Protein AF-A0A7T2PJ55-F1 (afdb_monomer_lite)

Secondary structure (DSSP, 8-state):
-HHHHHHHH-HHHHHHHTTGGGG--GGG---SSHHHHHHHHHHHHHH-SSHHHHHHHHHHHHTT-HHHHHHHHHHHHHHHTGGG--

Foldseek 3Di:
DVVVVVCCVDPLVVCLVVPVLVPDDPVPQDDPDPSSLLSQLVNLVNPQPDPVSSVVSVVVCVVP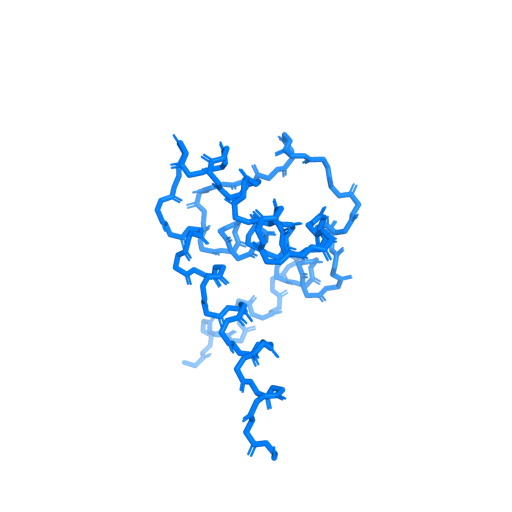DPSSVVNNCVVCCVVVVVVVPD

pLDDT: mean 77.4, std 11.77, range [45.56, 90.81]

Structure (mmCIF, N/CA/C/O backbone):
data_AF-A0A7T2PJ55-F1
#
_entry.id   AF-A0A7T2PJ55-F1
#
loop_
_atom_site.group_PDB
_atom_site.id
_atom_site.type_symbol
_atom_site.label_atom_id
_atom_site.label_alt_id
_atom_site.label_comp_id
_atom_site.label_asym_id
_atom_site.label_entity_id
_atom_site.label_seq_id
_atom_site.pdbx_PDB_ins_code
_atom_site.Cartn_x
_atom_site.Cartn_y
_atom_site.Cartn_z
_atom_site.occupancy
_atom_site.B_iso_or_equiv
_atom_site.auth_seq_id
_atom_site.auth_comp_id
_atom_site.auth_asym_id
_atom_site.auth_atom_id
_atom_site.pdbx_PDB_model_num
ATOM 1 N N . MET A 1 1 ? 2.228 -21.620 13.363 1.00 60.06 1 MET A N 1
ATOM 2 C CA . MET A 1 1 ? 1.406 -21.843 12.148 1.00 60.06 1 MET A CA 1
ATOM 3 C C . MET A 1 1 ? 0.024 -21.200 12.274 1.00 60.06 1 MET A C 1
ATOM 5 O O . MET A 1 1 ? -0.374 -20.498 11.354 1.00 60.06 1 MET A O 1
ATOM 9 N N . GLU A 1 2 ? -0.668 -21.329 13.411 1.00 63.31 2 GLU A N 1
ATOM 10 C CA . GLU A 1 2 ? -2.031 -20.789 13.601 1.00 63.31 2 GLU A CA 1
ATOM 11 C C . GLU A 1 2 ? -2.157 -19.265 13.452 1.00 63.31 2 GLU A C 1
ATOM 13 O O . GLU A 1 2 ? -3.071 -18.793 12.785 1.00 63.31 2 GLU A O 1
ATOM 18 N N . GLN A 1 3 ? -1.204 -18.481 13.968 1.00 62.28 3 GLN A N 1
ATOM 19 C CA . GLN A 1 3 ? -1.243 -17.015 13.834 1.00 62.28 3 GLN A CA 1
ATOM 20 C C . GLN A 1 3 ? -1.178 -16.536 12.371 1.00 62.28 3 GLN A C 1
ATOM 22 O O . GLN A 1 3 ? -1.817 -15.549 12.015 1.00 62.28 3 GLN A O 1
ATOM 27 N N . ARG A 1 4 ? -0.466 -17.263 11.495 1.00 60.50 4 ARG A N 1
ATOM 28 C CA . ARG A 1 4 ? -0.415 -16.966 10.050 1.00 60.50 4 ARG A CA 1
ATOM 29 C C . ARG A 1 4 ? -1.756 -17.245 9.373 1.00 60.50 4 ARG A C 1
ATOM 31 O O . ARG A 1 4 ? -2.216 -16.440 8.568 1.00 60.50 4 ARG A O 1
ATOM 38 N N . ALA A 1 5 ? -2.398 -18.356 9.730 1.00 64.00 5 ALA A N 1
ATOM 39 C CA . ALA A 1 5 ? -3.718 -18.708 9.215 1.00 64.00 5 ALA A CA 1
ATOM 40 C C . ALA A 1 5 ? -4.796 -17.713 9.683 1.00 64.00 5 ALA A C 1
ATOM 42 O O . ALA A 1 5 ? -5.663 -17.328 8.903 1.00 64.00 5 ALA A O 1
ATOM 43 N N . LEU A 1 6 ? -4.712 -17.242 10.930 1.00 61.69 6 LEU A N 1
ATOM 44 C CA . LEU A 1 6 ? -5.609 -16.218 11.474 1.00 61.69 6 LEU A CA 1
ATOM 45 C C . LEU A 1 6 ? -5.407 -14.858 10.796 1.00 61.69 6 LEU A C 1
ATOM 47 O O . LEU A 1 6 ? -6.386 -14.216 10.419 1.00 61.69 6 LEU A O 1
ATOM 51 N N . ALA A 1 7 ? -4.157 -14.447 10.563 1.00 62.69 7 ALA A N 1
ATOM 52 C CA . ALA A 1 7 ? -3.854 -13.210 9.847 1.00 62.69 7 ALA A CA 1
ATOM 53 C C . ALA A 1 7 ? -4.402 -13.221 8.409 1.00 62.69 7 ALA A C 1
ATOM 55 O O . ALA A 1 7 ? -4.949 -12.216 7.962 1.00 62.69 7 ALA A O 1
ATOM 56 N N . ALA A 1 8 ? -4.338 -14.359 7.708 1.00 64.75 8 ALA A N 1
ATOM 57 C CA . ALA A 1 8 ? -4.914 -14.510 6.369 1.00 64.75 8 ALA A CA 1
ATOM 58 C C . ALA A 1 8 ? -6.456 -14.443 6.359 1.00 64.75 8 ALA A C 1
ATOM 60 O O . ALA A 1 8 ? -7.051 -13.964 5.395 1.00 64.75 8 ALA A O 1
ATOM 61 N N . ARG A 1 9 ? -7.107 -14.893 7.440 1.00 73.50 9 ARG A N 1
ATOM 62 C CA . ARG A 1 9 ? -8.574 -14.875 7.598 1.00 73.50 9 ARG A CA 1
ATOM 63 C C . ARG A 1 9 ? -9.110 -13.573 8.195 1.00 73.50 9 ARG A C 1
ATOM 65 O O . ARG A 1 9 ? -10.324 -13.412 8.292 1.00 73.50 9 ARG A O 1
ATOM 72 N N . SER A 1 10 ? -8.231 -12.649 8.582 1.00 80.62 10 SER A N 1
ATOM 73 C CA . SER A 1 10 ? -8.633 -11.334 9.073 1.00 80.62 10 SER A CA 1
ATOM 74 C C . SER A 1 10 ? -9.401 -10.566 7.986 1.00 80.62 10 SER A C 1
ATOM 76 O O . SER A 1 10 ? -8.934 -10.503 6.840 1.00 80.62 10 SER A O 1
ATOM 78 N N . PRO A 1 11 ? -10.539 -9.933 8.324 1.00 81.50 11 PRO A N 1
ATOM 79 C CA . PRO A 1 11 ? -11.297 -9.099 7.394 1.00 81.50 11 PRO A CA 1
ATOM 80 C C . PRO A 1 11 ? -10.446 -7.998 6.752 1.00 81.50 11 PRO A C 1
ATOM 82 O O . PRO A 1 11 ? -10.589 -7.731 5.560 1.00 81.50 11 PRO A O 1
ATOM 85 N N . ASN A 1 12 ? -9.513 -7.415 7.512 1.00 84.38 12 ASN A N 1
ATOM 86 C CA . ASN A 1 12 ? -8.642 -6.343 7.029 1.00 84.38 12 ASN A CA 1
ATOM 87 C C . ASN A 1 12 ? -7.673 -6.861 5.960 1.00 84.38 12 ASN A C 1
ATOM 89 O O . ASN A 1 12 ? -7.548 -6.263 4.895 1.00 84.38 12 ASN A O 1
ATOM 93 N N . THR A 1 13 ? -7.044 -8.015 6.201 1.00 84.56 13 THR A N 1
ATOM 94 C CA . THR A 1 13 ? -6.161 -8.662 5.220 1.00 84.56 13 THR A CA 1
ATOM 95 C C . THR A 1 13 ? -6.928 -9.014 3.952 1.00 84.56 13 THR A C 1
ATOM 97 O O . THR A 1 13 ? -6.488 -8.704 2.847 1.00 84.56 13 THR A O 1
ATOM 100 N N . CYS A 1 14 ? -8.120 -9.599 4.103 1.00 86.62 14 CYS A N 1
ATOM 101 C CA . CYS A 1 14 ? -9.006 -9.899 2.984 1.00 86.62 14 CYS A CA 1
ATOM 102 C C . CYS A 1 14 ? -9.381 -8.647 2.177 1.00 86.62 14 CYS A C 1
ATOM 104 O O . CYS A 1 14 ? -9.473 -8.728 0.954 1.00 86.62 14 CYS A O 1
ATOM 106 N N . ALA A 1 15 ? -9.601 -7.503 2.827 1.00 87.31 15 ALA A N 1
ATOM 107 C CA . ALA A 1 15 ? -9.921 -6.251 2.146 1.00 87.31 15 ALA A CA 1
ATOM 108 C C . ALA A 1 15 ? -8.740 -5.739 1.306 1.00 87.31 15 ALA A C 1
ATOM 110 O O . ALA A 1 15 ? -8.925 -5.431 0.126 1.00 87.31 15 ALA A O 1
ATOM 111 N N . VAL A 1 16 ? -7.530 -5.734 1.878 1.00 87.50 16 VAL A N 1
ATOM 112 C CA . VAL A 1 16 ? -6.303 -5.306 1.184 1.00 87.50 16 VAL A CA 1
ATOM 113 C C . VAL A 1 16 ? -5.998 -6.215 -0.008 1.00 87.50 16 VAL A C 1
ATOM 115 O O . VAL A 1 16 ? -5.731 -5.718 -1.101 1.00 87.50 16 VAL A O 1
ATOM 118 N N . VAL A 1 17 ? -6.125 -7.537 0.157 1.00 87.44 17 VAL A N 1
ATOM 119 C CA . VAL A 1 17 ? -5.934 -8.518 -0.930 1.00 87.44 17 VAL A CA 1
ATOM 120 C C . VAL A 1 17 ? -6.959 -8.330 -2.053 1.00 87.44 17 VAL A C 1
ATOM 122 O O . VAL A 1 17 ? -6.617 -8.448 -3.225 1.00 87.44 17 VAL A O 1
ATOM 125 N N . ARG A 1 18 ? -8.209 -7.975 -1.727 1.00 88.25 18 ARG A N 1
ATOM 126 C CA . ARG A 1 18 ? -9.251 -7.666 -2.726 1.00 88.25 18 ARG A CA 1
ATOM 127 C C . ARG A 1 18 ? -9.103 -6.284 -3.370 1.00 88.25 18 ARG A C 1
ATOM 129 O O . ARG A 1 18 ? -9.933 -5.915 -4.199 1.00 88.25 18 ARG A O 1
ATOM 136 N N . GLY A 1 19 ? -8.081 -5.513 -3.004 1.00 90.50 19 GLY A N 1
ATOM 137 C CA . GLY A 1 19 ? -7.803 -4.221 -3.623 1.00 90.50 19 GLY A CA 1
ATOM 138 C C . GLY A 1 19 ? -8.594 -3.054 -3.036 1.00 90.50 19 GLY A C 1
ATOM 139 O O . GLY A 1 19 ? -8.905 -2.118 -3.773 1.00 90.50 19 GLY A O 1
ATOM 140 N N . SER A 1 20 ? -8.930 -3.073 -1.738 1.00 88.25 20 SER A N 1
ATOM 141 C CA . SER A 1 20 ? -9.589 -1.941 -1.054 1.00 88.25 20 SER A CA 1
ATOM 142 C C . SER A 1 20 ? -8.899 -0.602 -1.313 1.00 88.25 20 SER A C 1
ATOM 144 O O . SER A 1 20 ? -9.572 0.409 -1.516 1.00 88.25 20 SER A O 1
ATOM 146 N N . TRP A 1 21 ? -7.568 -0.609 -1.368 1.00 87.56 21 TRP A N 1
ATOM 147 C CA . TRP A 1 21 ? -6.721 0.550 -1.632 1.00 87.56 21 TRP A CA 1
ATOM 148 C C . TRP A 1 21 ? -7.011 1.240 -2.967 1.00 87.56 21 TRP A C 1
ATOM 150 O O . TRP A 1 21 ? -6.891 2.455 -3.040 1.00 87.56 21 TRP A O 1
ATOM 160 N N . ARG A 1 22 ? -7.493 0.543 -4.001 1.00 89.12 22 ARG A N 1
ATOM 161 C CA . ARG A 1 22 ? -7.757 1.160 -5.318 1.00 89.12 22 ARG A CA 1
ATOM 162 C C . ARG A 1 22 ? -8.802 2.273 -5.284 1.00 89.12 22 ARG A C 1
ATOM 164 O O . ARG A 1 22 ? -8.811 3.124 -6.160 1.00 89.12 22 ARG A O 1
ATOM 171 N N . ARG A 1 23 ? -9.711 2.241 -4.305 1.00 88.56 23 ARG A N 1
ATOM 172 C CA . ARG A 1 23 ? -10.794 3.230 -4.149 1.00 88.56 23 ARG A CA 1
ATOM 173 C C . ARG A 1 23 ? -10.583 4.177 -2.967 1.00 88.56 23 ARG A C 1
ATOM 175 O O . ARG A 1 23 ? -11.447 5.009 -2.705 1.00 88.56 23 ARG A O 1
ATOM 182 N N . LYS A 1 24 ? -9.492 4.020 -2.213 1.00 87.69 24 LYS A N 1
ATOM 183 C CA . LYS A 1 24 ? -9.206 4.857 -1.043 1.00 87.69 24 LYS A CA 1
ATOM 184 C C . LYS A 1 24 ? -8.575 6.175 -1.473 1.00 87.69 24 LYS A C 1
ATOM 186 O O . LYS A 1 24 ? -7.767 6.216 -2.393 1.00 87.69 24 LYS A O 1
ATOM 191 N N . SER A 1 25 ? -8.897 7.242 -0.752 1.00 84.44 25 SER A N 1
ATOM 192 C CA . SER A 1 25 ? -8.136 8.492 -0.804 1.00 84.44 25 SER A CA 1
ATOM 193 C C . SER A 1 25 ? -6.940 8.431 0.150 1.00 84.44 25 SER A C 1
ATOM 195 O O . SER A 1 25 ? -6.959 7.693 1.137 1.00 84.44 25 SER A O 1
ATOM 197 N N . ARG A 1 26 ? -5.913 9.254 -0.095 1.00 80.62 26 ARG A N 1
ATOM 198 C CA . ARG A 1 26 ? -4.687 9.318 0.725 1.00 80.62 26 ARG A CA 1
ATOM 199 C C . ARG A 1 26 ? -4.959 9.436 2.233 1.00 80.62 26 ARG A C 1
ATOM 201 O O . ARG A 1 26 ? -4.251 8.843 3.036 1.00 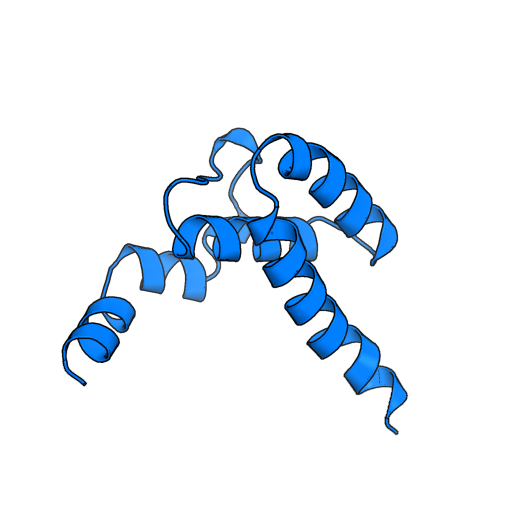80.62 26 ARG A O 1
ATOM 208 N N . ASN A 1 27 ? -5.991 10.181 2.631 1.00 84.12 27 ASN A N 1
ATOM 209 C CA . ASN A 1 27 ? -6.317 10.416 4.044 1.00 84.12 27 ASN A CA 1
ATOM 210 C C . ASN A 1 27 ? -6.946 9.192 4.738 1.00 84.12 27 ASN A C 1
ATOM 212 O O . ASN A 1 27 ? -7.085 9.192 5.956 1.00 84.12 27 ASN A O 1
ATOM 216 N N . GLN A 1 28 ? -7.331 8.165 3.975 1.00 85.25 28 GLN A N 1
ATOM 217 C CA . GLN A 1 28 ? -7.887 6.905 4.478 1.00 85.25 28 GLN A CA 1
ATOM 218 C C . GLN A 1 28 ? -6.819 5.814 4.647 1.00 85.25 28 GLN A C 1
ATOM 220 O O . GLN A 1 28 ? -7.155 4.684 5.007 1.00 85.25 28 GLN A O 1
ATOM 225 N N . LEU A 1 29 ? -5.551 6.129 4.359 1.00 85.69 29 LEU A N 1
ATOM 226 C CA . LEU A 1 29 ? -4.428 5.223 4.562 1.00 85.69 29 LEU A CA 1
ATOM 227 C C . LEU A 1 29 ? -3.961 5.274 6.021 1.00 85.69 29 LEU A C 1
ATOM 229 O O . LEU A 1 29 ? -3.736 6.348 6.586 1.00 85.69 29 LEU A O 1
ATOM 233 N N . GLY A 1 30 ? -3.832 4.094 6.624 1.00 83.69 30 GLY A N 1
ATOM 234 C CA . GLY A 1 30 ? -3.278 3.922 7.962 1.00 83.69 30 GLY A CA 1
ATOM 235 C C . GLY A 1 30 ? -1.746 3.890 7.964 1.00 83.69 30 GLY A C 1
ATOM 236 O O . GLY A 1 30 ? -1.097 3.973 6.927 1.00 83.69 30 GLY A O 1
ATOM 237 N N . HIS A 1 31 ? -1.175 3.744 9.158 1.00 82.12 31 HIS A N 1
ATOM 238 C CA . HIS A 1 31 ? 0.275 3.624 9.398 1.00 82.12 31 HIS A CA 1
ATOM 239 C C . HIS A 1 31 ? 0.590 2.886 10.717 1.00 82.12 31 HIS A C 1
ATOM 241 O O . HIS A 1 31 ? 1.740 2.799 11.145 1.00 82.12 31 HIS A O 1
ATOM 247 N N . ALA A 1 32 ? -0.432 2.349 11.395 1.00 83.25 32 ALA A N 1
ATOM 248 C CA . ALA A 1 32 ? -0.278 1.752 12.719 1.00 83.25 32 ALA A CA 1
ATOM 249 C C . ALA A 1 32 ? 0.260 0.316 12.639 1.00 83.25 32 ALA A C 1
ATOM 251 O O . ALA A 1 32 ? 1.016 -0.124 13.504 1.00 83.25 32 ALA A O 1
ATOM 252 N N . SER A 1 33 ? -0.117 -0.417 11.591 1.00 87.12 33 SER A N 1
ATOM 253 C CA . SER A 1 33 ? 0.225 -1.823 11.401 1.00 87.12 33 SER A CA 1
ATOM 254 C C . SER A 1 33 ? 1.018 -2.061 10.117 1.00 87.12 33 SER A C 1
ATOM 256 O O . SER A 1 33 ? 0.953 -1.283 9.166 1.00 87.12 33 SER A O 1
ATOM 258 N N . TRP A 1 34 ? 1.716 -3.200 10.045 1.00 86.69 34 TRP A N 1
ATOM 259 C CA . TRP A 1 34 ? 2.368 -3.633 8.803 1.00 86.69 34 TRP A CA 1
ATOM 260 C C . TRP A 1 34 ? 1.389 -3.801 7.637 1.00 86.69 34 TRP A C 1
ATOM 262 O O . TRP A 1 34 ? 1.769 -3.603 6.487 1.00 86.69 34 TRP A O 1
ATOM 272 N N . LEU A 1 35 ? 0.131 -4.141 7.926 1.00 89.25 35 LEU A N 1
ATOM 273 C CA . LEU A 1 35 ? -0.897 -4.244 6.900 1.00 89.25 35 LEU A CA 1
ATOM 274 C C . LEU A 1 35 ? -1.224 -2.870 6.303 1.00 89.25 35 LEU A C 1
ATOM 276 O O . LEU A 1 35 ? -1.353 -2.764 5.088 1.00 89.25 35 LEU A O 1
ATOM 280 N N . ASP A 1 36 ? -1.293 -1.828 7.135 1.00 87.69 36 ASP A N 1
ATOM 281 C CA . ASP A 1 36 ? -1.513 -0.459 6.661 1.00 87.69 36 ASP A CA 1
ATOM 282 C C . ASP A 1 36 ? -0.349 0.025 5.794 1.00 87.69 36 ASP A C 1
ATOM 284 O O . ASP A 1 36 ? -0.553 0.673 4.772 1.00 87.69 36 ASP A O 1
ATOM 288 N N . VAL A 1 37 ? 0.875 -0.336 6.181 1.00 89.25 37 VAL A N 1
ATOM 289 C CA . VAL A 1 37 ? 2.081 -0.004 5.421 1.00 89.25 37 VAL A CA 1
ATOM 290 C C . VAL A 1 37 ? 2.070 -0.660 4.038 1.00 89.25 37 VAL A C 1
ATOM 292 O O . VAL A 1 37 ? 2.356 0.001 3.039 1.00 89.25 37 VAL A O 1
ATOM 295 N N . VAL A 1 38 ? 1.711 -1.945 3.961 1.00 89.19 38 VAL A N 1
ATOM 296 C CA . VAL A 1 38 ? 1.567 -2.656 2.681 1.00 89.19 38 VAL A CA 1
ATOM 297 C C . VAL A 1 38 ? 0.431 -2.056 1.853 1.00 89.19 38 VAL A C 1
ATOM 299 O O . VAL A 1 38 ? 0.589 -1.862 0.650 1.00 89.19 38 VAL A O 1
ATOM 302 N N . GLU A 1 39 ? -0.697 -1.715 2.481 1.00 90.81 39 GLU A N 1
ATOM 303 C CA . GLU A 1 39 ? -1.817 -1.062 1.800 1.00 90.81 39 GLU A CA 1
ATOM 304 C C . GLU A 1 39 ? -1.411 0.302 1.217 1.00 90.81 39 GLU A C 1
ATOM 306 O O . GLU A 1 39 ? -1.745 0.597 0.070 1.00 90.81 39 GLU A O 1
ATOM 311 N N . ALA A 1 40 ? -0.650 1.107 1.962 1.00 88.12 40 ALA A N 1
ATOM 312 C CA . ALA A 1 40 ? -0.135 2.391 1.498 1.00 88.12 40 ALA A CA 1
ATOM 313 C C . ALA A 1 40 ? 0.863 2.233 0.339 1.00 88.12 40 ALA A C 1
ATOM 315 O O . ALA A 1 40 ? 0.777 2.969 -0.642 1.00 88.12 40 ALA A O 1
ATOM 316 N N . ALA A 1 41 ? 1.763 1.248 0.404 1.00 89.06 41 ALA A N 1
ATOM 317 C CA . ALA A 1 41 ? 2.703 0.969 -0.681 1.00 89.06 41 ALA A CA 1
ATOM 318 C C . ALA A 1 41 ? 1.982 0.549 -1.976 1.00 89.06 41 ALA A C 1
ATOM 320 O O . ALA A 1 41 ? 2.294 1.059 -3.051 1.00 89.06 41 ALA A O 1
ATOM 321 N N . LEU A 1 42 ? 0.972 -0.323 -1.871 1.00 89.25 42 LEU A N 1
ATOM 322 C CA . LEU A 1 42 ? 0.125 -0.719 -3.003 1.00 89.25 42 LEU A CA 1
ATOM 323 C C . LEU A 1 42 ? -0.674 0.462 -3.564 1.00 89.25 42 LEU A C 1
ATOM 325 O O . LEU A 1 42 ? -0.828 0.586 -4.777 1.00 89.25 42 LEU A O 1
ATOM 329 N N . TRP A 1 43 ? -1.158 1.347 -2.691 1.00 90.25 43 TRP A N 1
ATOM 330 C CA . TRP A 1 43 ? -1.857 2.560 -3.098 1.00 90.25 43 TRP A CA 1
ATOM 331 C C . TRP A 1 43 ? -0.961 3.490 -3.925 1.00 90.25 43 TRP A C 1
ATOM 333 O O . TRP A 1 43 ? -1.403 3.939 -4.984 1.00 90.25 43 TRP A O 1
ATOM 343 N N . CYS A 1 44 ? 0.282 3.734 -3.483 1.00 86.69 44 CYS A N 1
ATOM 344 C CA . CYS A 1 44 ? 1.267 4.530 -4.229 1.00 86.69 44 CYS A CA 1
ATOM 345 C C . CYS A 1 44 ? 1.568 3.917 -5.593 1.00 86.69 44 CYS A C 1
ATOM 347 O O . CYS A 1 44 ? 1.598 4.629 -6.588 1.00 86.69 44 CYS A O 1
ATOM 349 N N . PHE A 1 45 ? 1.769 2.599 -5.629 1.00 85.69 45 PHE A N 1
ATOM 350 C CA . PHE A 1 45 ? 2.083 1.877 -6.858 1.00 85.69 45 PHE A CA 1
ATOM 351 C C . PHE A 1 45 ? 0.945 1.932 -7.882 1.00 85.69 45 PHE A C 1
ATOM 353 O O . PHE A 1 45 ? 1.194 1.992 -9.075 1.00 85.69 45 PHE A O 1
ATOM 360 N N . TRP A 1 46 ? -0.308 1.924 -7.427 1.00 87.00 46 TRP A N 1
ATOM 361 C CA . TRP A 1 46 ? -1.475 1.960 -8.311 1.00 87.00 46 TRP A CA 1
ATOM 362 C C . TRP A 1 46 ? -1.849 3.349 -8.815 1.00 87.00 46 TRP A C 1
ATOM 364 O O . TRP A 1 46 ? -2.402 3.466 -9.902 1.00 87.00 46 TRP A O 1
ATOM 374 N N . HIS A 1 47 ? -1.625 4.384 -8.003 1.00 83.06 47 HIS A N 1
ATOM 375 C CA . HIS A 1 47 ? -1.961 5.764 -8.366 1.00 83.06 47 HIS A CA 1
ATOM 376 C C . HIS A 1 47 ? -0.793 6.522 -9.010 1.00 83.06 47 HIS A C 1
ATOM 378 O O . HIS A 1 47 ? -0.998 7.643 -9.466 1.00 83.06 47 HIS A O 1
ATOM 384 N N . GLY A 1 48 ? 0.416 5.956 -9.018 1.00 75.75 48 GLY A N 1
ATOM 385 C CA . GLY A 1 48 ? 1.525 6.444 -9.833 1.00 75.75 48 GLY A CA 1
ATOM 386 C C . GLY A 1 48 ? 1.460 5.825 -11.226 1.00 75.75 48 GLY A C 1
ATOM 387 O O . GLY A 1 48 ? 1.389 4.605 -11.346 1.00 75.75 48 GLY A O 1
ATOM 388 N N . ASP A 1 49 ? 1.494 6.654 -12.267 1.00 67.94 49 ASP A N 1
ATOM 389 C CA . ASP A 1 49 ? 1.507 6.199 -13.665 1.00 67.94 49 ASP A CA 1
ATOM 390 C C . ASP A 1 49 ? 2.877 5.624 -14.083 1.00 67.94 49 ASP A C 1
ATOM 392 O O . ASP A 1 49 ? 2.986 4.884 -15.058 1.00 67.94 49 ASP A O 1
ATOM 396 N N . ASP A 1 50 ? 3.933 5.945 -13.333 1.00 66.19 50 ASP A N 1
ATOM 397 C CA . ASP A 1 50 ? 5.301 5.473 -13.531 1.00 66.19 50 ASP A CA 1
ATOM 398 C C . ASP A 1 50 ? 6.060 5.371 -12.189 1.00 66.19 50 ASP A C 1
ATOM 400 O O . ASP A 1 50 ? 5.592 5.808 -11.132 1.00 66.19 50 ASP A O 1
ATOM 404 N N . LEU A 1 51 ? 7.259 4.775 -12.211 1.00 62.03 51 LEU A N 1
ATOM 405 C CA . LEU A 1 51 ? 8.082 4.610 -11.007 1.00 62.03 51 LEU A CA 1
ATOM 406 C C . LEU A 1 51 ? 8.349 5.951 -10.297 1.00 62.03 51 LEU A C 1
ATOM 408 O O . LEU A 1 51 ? 8.308 6.005 -9.067 1.00 62.03 51 LEU A O 1
ATOM 412 N N . ALA A 1 52 ? 8.583 7.021 -11.062 1.00 68.62 52 ALA A N 1
ATOM 413 C CA . ALA A 1 52 ? 8.950 8.336 -10.544 1.00 68.62 52 ALA A CA 1
ATOM 414 C C . ALA A 1 52 ? 7.769 9.039 -9.853 1.00 68.62 52 ALA A C 1
ATOM 416 O O . ALA A 1 52 ? 7.909 9.567 -8.753 1.00 68.62 52 ALA A O 1
ATOM 417 N N . SER A 1 53 ? 6.584 9.004 -10.453 1.00 69.44 53 SER A N 1
ATOM 418 C CA . SER A 1 53 ? 5.339 9.544 -9.900 1.00 69.44 53 SER A CA 1
ATOM 419 C C . SER A 1 53 ? 4.903 8.787 -8.646 1.00 69.44 53 SER A C 1
ATOM 421 O O . SER A 1 53 ? 4.498 9.410 -7.659 1.00 69.44 53 SER A O 1
ATOM 423 N N . GLY A 1 54 ? 5.077 7.463 -8.623 1.00 68.94 54 GLY A N 1
ATOM 424 C CA . GLY A 1 54 ? 4.871 6.663 -7.420 1.00 68.94 54 GLY A CA 1
ATOM 425 C C . GLY A 1 54 ? 5.890 6.974 -6.312 1.00 68.94 54 GLY A C 1
ATOM 426 O O . GLY A 1 54 ? 5.501 7.058 -5.147 1.00 68.94 54 GLY A O 1
ATOM 427 N N . GLU A 1 55 ? 7.160 7.247 -6.640 1.00 68.62 55 GLU A N 1
ATOM 428 C CA . GLU A 1 55 ? 8.170 7.725 -5.676 1.00 68.62 55 GLU A CA 1
ATOM 429 C C . GLU A 1 55 ? 7.879 9.136 -5.140 1.00 68.62 55 GLU A C 1
ATOM 431 O O . GLU A 1 55 ? 8.133 9.415 -3.967 1.00 68.62 55 GLU A O 1
ATOM 436 N N . VAL A 1 56 ? 7.290 10.022 -5.946 1.00 68.94 56 VAL A N 1
ATOM 437 C CA . VAL A 1 56 ? 6.837 11.347 -5.488 1.00 68.94 56 VAL A CA 1
ATOM 438 C C . VAL A 1 56 ? 5.684 11.208 -4.485 1.00 68.94 56 VAL A C 1
ATOM 440 O O . VAL A 1 56 ? 5.713 11.829 -3.419 1.00 68.94 56 VAL A O 1
ATOM 443 N N . LEU A 1 57 ? 4.698 10.347 -4.768 1.00 64.31 57 LEU A N 1
ATOM 444 C CA . LEU A 1 57 ? 3.610 10.016 -3.833 1.00 64.31 57 LEU A CA 1
ATOM 445 C C . LEU A 1 57 ? 4.142 9.353 -2.556 1.00 64.31 57 LEU A C 1
ATOM 447 O O . LEU A 1 57 ? 3.688 9.666 -1.450 1.00 64.31 57 LEU A O 1
ATOM 451 N N . LEU A 1 58 ? 5.152 8.493 -2.702 1.00 69.44 58 LEU A N 1
ATOM 452 C CA . LEU A 1 58 ? 5.882 7.890 -1.598 1.00 69.44 58 LEU A CA 1
ATOM 453 C C . LEU A 1 58 ? 6.579 8.953 -0.751 1.00 69.44 58 LEU A C 1
ATOM 455 O O . LEU A 1 58 ? 6.490 8.872 0.462 1.00 69.44 58 LEU A O 1
ATOM 459 N N . GLY A 1 59 ? 7.211 9.966 -1.352 1.00 66.81 59 GLY A N 1
ATOM 460 C CA . GLY A 1 59 ? 7.842 11.098 -0.662 1.00 66.81 59 GLY A CA 1
ATOM 461 C C . GLY A 1 59 ? 6.878 11.864 0.248 1.00 66.81 59 G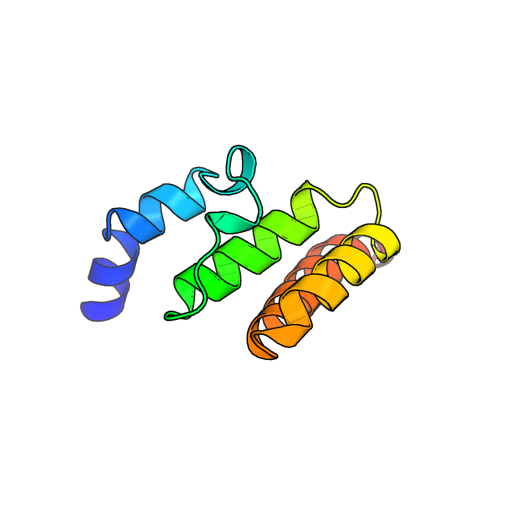LY A C 1
ATOM 462 O O . GLY A 1 59 ? 7.224 12.231 1.370 1.00 66.81 59 GLY A O 1
ATOM 463 N N . VAL A 1 60 ? 5.631 12.033 -0.196 1.00 64.12 60 VAL A N 1
ATOM 464 C CA . VAL A 1 60 ? 4.566 12.679 0.589 1.00 64.12 60 VAL A CA 1
ATOM 465 C C . VAL A 1 60 ? 4.100 11.799 1.757 1.00 64.12 60 VAL A C 1
ATOM 467 O O . VAL A 1 60 ? 3.785 12.313 2.830 1.00 64.12 60 VAL A O 1
ATOM 470 N N . LEU A 1 61 ? 4.066 10.476 1.576 1.00 63.59 61 LEU A N 1
ATOM 471 C CA . LEU A 1 61 ? 3.728 9.511 2.633 1.00 63.59 61 LEU A CA 1
ATOM 472 C C . LEU A 1 61 ? 4.920 9.184 3.553 1.00 63.59 61 LEU A C 1
ATOM 474 O O . LEU A 1 61 ? 4.723 8.838 4.716 1.00 63.59 61 LEU A O 1
ATOM 478 N N . LEU A 1 62 ? 6.150 9.369 3.074 1.00 57.47 62 LEU A N 1
ATOM 479 C CA . LEU A 1 62 ? 7.422 9.149 3.770 1.00 57.47 62 LEU A CA 1
ATOM 480 C C . LEU A 1 62 ? 7.629 10.096 4.947 1.00 57.47 62 LEU A C 1
ATOM 482 O O . LEU A 1 62 ? 8.308 9.731 5.900 1.00 57.47 62 LEU A O 1
ATOM 486 N N . GLY A 1 63 ? 6.976 11.261 4.940 1.00 59.34 63 GLY A N 1
ATOM 487 C CA . GLY A 1 63 ? 6.877 12.111 6.128 1.00 59.34 63 GLY A CA 1
ATOM 488 C C . GLY A 1 63 ? 6.185 11.429 7.321 1.00 59.34 63 GLY A C 1
ATOM 489 O O . GLY A 1 63 ? 6.147 12.015 8.400 1.00 59.34 63 GLY A O 1
ATOM 490 N N . ARG A 1 64 ? 5.621 10.219 7.145 1.00 60.38 64 ARG A N 1
ATOM 491 C CA . ARG A 1 64 ? 4.923 9.452 8.186 1.00 60.38 64 ARG A CA 1
ATOM 492 C C . ARG A 1 64 ? 5.534 8.092 8.533 1.00 60.38 64 ARG A C 1
ATOM 494 O O . ARG A 1 64 ? 5.372 7.694 9.682 1.00 60.38 64 ARG A O 1
ATOM 501 N N . ASP A 1 65 ? 6.182 7.371 7.607 1.00 76.56 65 ASP A N 1
ATOM 502 C CA . ASP A 1 65 ? 6.692 6.014 7.890 1.00 76.56 65 ASP A CA 1
ATOM 503 C C . ASP A 1 65 ? 7.720 5.485 6.859 1.00 76.56 65 ASP A C 1
ATOM 505 O O . ASP A 1 65 ? 7.397 5.261 5.689 1.00 76.56 65 ASP A O 1
ATOM 509 N N . GLU A 1 66 ? 8.956 5.212 7.294 1.00 82.31 66 GLU A N 1
ATOM 510 C CA . GLU A 1 66 ? 10.041 4.655 6.459 1.00 82.31 66 GLU A CA 1
ATOM 511 C C . GLU A 1 66 ? 9.741 3.243 5.935 1.00 82.31 66 GLU A C 1
ATOM 513 O O . GLU A 1 66 ? 10.211 2.828 4.871 1.00 82.31 66 GLU A O 1
ATOM 518 N N . ARG A 1 67 ? 8.895 2.511 6.657 1.00 86.50 67 ARG A N 1
ATOM 519 C CA . ARG A 1 67 ? 8.495 1.143 6.340 1.00 86.50 67 ARG A CA 1
ATOM 520 C C . ARG A 1 67 ? 7.740 1.043 5.015 1.00 86.50 67 ARG A C 1
ATOM 522 O O . ARG A 1 67 ? 7.871 0.047 4.302 1.00 86.50 67 ARG A O 1
ATOM 529 N N . VAL A 1 68 ? 6.993 2.091 4.657 1.00 84.50 68 VAL A N 1
ATOM 530 C CA . VAL A 1 68 ? 6.264 2.187 3.381 1.00 84.50 68 VAL A CA 1
ATOM 531 C C . VAL A 1 68 ? 7.239 2.208 2.210 1.00 84.50 68 VAL A C 1
ATOM 533 O O . VAL A 1 68 ? 6.983 1.564 1.196 1.00 84.50 68 VAL A O 1
ATOM 536 N N . ARG A 1 69 ? 8.398 2.859 2.364 1.00 82.69 69 ARG A N 1
ATOM 537 C CA . ARG A 1 69 ? 9.429 2.892 1.320 1.00 82.69 69 ARG A CA 1
ATOM 538 C C . ARG A 1 69 ? 10.076 1.541 1.088 1.00 82.69 69 ARG A C 1
ATOM 540 O O . ARG A 1 69 ? 10.292 1.182 -0.065 1.00 82.69 69 ARG A O 1
ATOM 547 N N . LEU A 1 70 ? 10.340 0.783 2.150 1.00 85.50 70 LEU A N 1
ATOM 548 C CA . LEU A 1 70 ? 10.835 -0.588 2.017 1.00 85.50 70 LEU A CA 1
ATOM 549 C C . LEU A 1 70 ? 9.830 -1.471 1.268 1.00 85.50 70 LEU A C 1
ATOM 551 O O . LEU A 1 70 ? 10.199 -2.130 0.299 1.00 85.50 70 LEU A O 1
ATOM 555 N N . ALA A 1 71 ? 8.558 -1.449 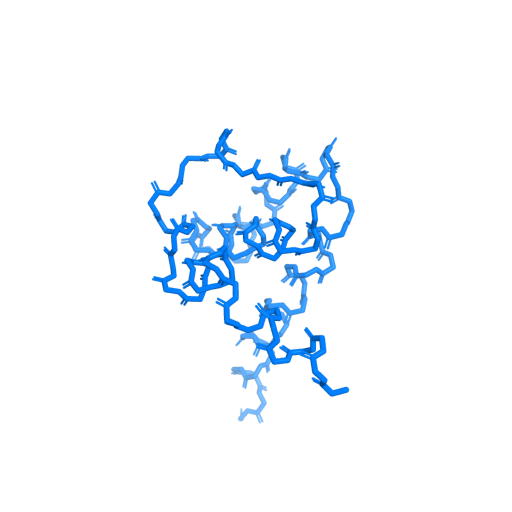1.676 1.00 87.88 71 ALA A N 1
ATOM 556 C CA . ALA A 1 71 ? 7.513 -2.234 1.019 1.00 87.88 71 ALA A CA 1
ATOM 557 C C . ALA A 1 71 ? 7.321 -1.828 -0.454 1.00 87.88 71 ALA A C 1
ATOM 559 O O . ALA A 1 71 ? 7.211 -2.693 -1.322 1.00 87.88 71 ALA A O 1
ATOM 560 N N . TYR A 1 72 ? 7.336 -0.525 -0.743 1.00 86.75 72 TYR A N 1
ATOM 561 C CA . TYR A 1 72 ? 7.227 0.002 -2.101 1.00 86.75 72 TYR A CA 1
ATOM 562 C C . TYR A 1 72 ? 8.418 -0.400 -2.978 1.00 86.75 72 TYR A C 1
ATOM 564 O O . TYR A 1 72 ? 8.207 -0.879 -4.085 1.00 86.75 72 TYR A O 1
ATOM 572 N N . GLY A 1 73 ? 9.652 -0.289 -2.475 1.00 84.25 73 GLY A N 1
ATOM 573 C CA . GLY A 1 73 ? 10.856 -0.691 -3.209 1.00 84.25 73 GLY A CA 1
ATOM 574 C C . GLY A 1 73 ? 10.893 -2.185 -3.550 1.00 84.25 73 GLY A C 1
ATOM 575 O O . GLY A 1 73 ? 11.337 -2.563 -4.630 1.00 84.25 73 GLY A O 1
ATOM 576 N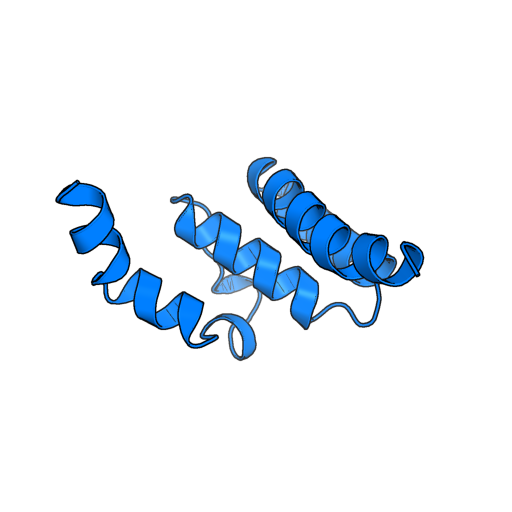 N . LEU A 1 74 ? 10.381 -3.045 -2.662 1.00 88.12 74 LEU A N 1
ATOM 577 C CA . LEU A 1 74 ? 10.235 -4.476 -2.951 1.00 88.12 74 LEU A CA 1
ATOM 578 C C . LEU A 1 74 ? 9.185 -4.738 -4.040 1.00 88.12 74 LEU A C 1
ATOM 580 O O . LEU A 1 74 ? 9.416 -5.565 -4.919 1.00 88.12 74 LEU A O 1
ATOM 584 N N . LEU A 1 75 ? 8.052 -4.028 -3.999 1.00 86.69 75 LEU A N 1
ATOM 585 C CA . LEU A 1 75 ? 6.992 -4.117 -5.010 1.00 86.69 75 LEU A CA 1
ATOM 586 C C . LEU A 1 75 ? 7.487 -3.678 -6.391 1.00 86.69 75 LEU A C 1
ATOM 588 O O . LEU A 1 75 ? 7.333 -4.412 -7.365 1.00 86.69 75 LEU A O 1
ATOM 592 N N . THR A 1 76 ? 8.105 -2.501 -6.474 1.00 83.81 76 THR A N 1
ATOM 593 C CA . THR A 1 76 ? 8.614 -1.958 -7.737 1.00 83.81 76 THR A CA 1
ATOM 594 C C . THR A 1 76 ? 9.792 -2.761 -8.262 1.00 83.81 76 THR A C 1
ATOM 596 O O . THR A 1 76 ? 9.848 -3.019 -9.459 1.00 83.81 76 THR A O 1
ATOM 599 N N . 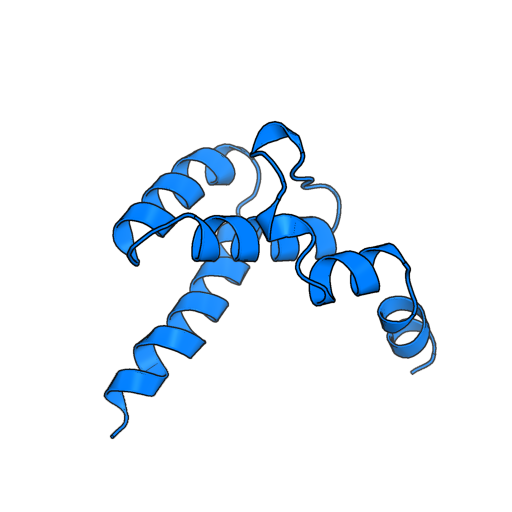GLY A 1 77 ? 10.689 -3.226 -7.389 1.00 82.31 77 GLY A N 1
ATOM 600 C CA . GLY A 1 77 ? 11.758 -4.147 -7.761 1.00 82.31 77 GLY A CA 1
ATOM 601 C C . GLY A 1 77 ? 11.202 -5.435 -8.363 1.00 82.31 77 GLY A C 1
ATOM 602 O O . GLY A 1 77 ? 11.576 -5.802 -9.469 1.00 82.31 77 GLY A O 1
ATOM 603 N N . ALA A 1 78 ? 10.248 -6.088 -7.697 1.00 85.44 78 ALA A N 1
ATOM 604 C CA . ALA A 1 78 ? 9.643 -7.314 -8.213 1.00 85.44 78 ALA A CA 1
ATOM 605 C C . ALA A 1 78 ? 8.930 -7.111 -9.561 1.00 85.44 78 ALA A C 1
ATOM 607 O O . ALA A 1 78 ? 8.985 -7.996 -10.412 1.00 85.44 78 ALA A O 1
ATOM 608 N N . PHE A 1 79 ? 8.279 -5.963 -9.768 1.00 82.44 79 PHE A N 1
ATOM 609 C CA . PHE A 1 79 ? 7.541 -5.680 -10.998 1.00 82.44 79 PHE A CA 1
ATOM 610 C C . PHE A 1 79 ? 8.454 -5.255 -12.159 1.00 82.44 79 PHE A C 1
ATOM 612 O O . PHE A 1 79 ? 8.378 -5.829 -13.238 1.00 82.44 79 PHE A O 1
ATOM 619 N N . TYR A 1 80 ? 9.347 -4.286 -11.936 1.00 76.06 80 TYR A N 1
ATOM 620 C CA . TYR A 1 80 ? 10.150 -3.670 -12.997 1.00 76.06 80 TYR A CA 1
ATOM 621 C C . TYR A 1 80 ? 11.512 -4.339 -13.241 1.00 76.06 80 TYR A C 1
ATOM 623 O O . TYR A 1 80 ? 12.037 -4.206 -14.343 1.00 76.06 80 TYR A O 1
ATOM 631 N N . LEU A 1 81 ? 12.120 -5.043 -12.268 1.00 68.81 81 LEU A N 1
ATOM 632 C CA . LEU A 1 81 ? 13.335 -5.831 -12.560 1.00 68.81 81 LEU A CA 1
ATOM 633 C C . LEU A 1 81 ? 13.014 -7.151 -13.263 1.00 68.81 81 LEU A C 1
ATOM 635 O O . LEU A 1 81 ? 13.838 -7.602 -14.054 1.00 68.81 81 LEU A O 1
ATOM 639 N N . SER A 1 82 ? 11.853 -7.762 -13.002 1.00 58.81 82 SER A N 1
ATOM 640 C CA . SER A 1 82 ? 11.461 -9.002 -13.691 1.00 58.81 82 SER A CA 1
ATOM 641 C C . SER A 1 82 ? 11.303 -8.790 -15.199 1.00 58.81 82 SER A C 1
ATOM 643 O O . SER A 1 82 ? 11.623 -9.681 -15.970 1.00 58.81 82 SER A O 1
ATOM 645 N N . ASP A 1 83 ? 10.911 -7.585 -15.616 1.00 55.44 83 ASP A N 1
ATOM 646 C CA . ASP A 1 83 ? 10.751 -7.192 -17.023 1.00 55.44 83 ASP A CA 1
ATOM 647 C C . ASP A 1 83 ? 12.094 -6.975 -17.762 1.00 55.44 83 ASP A C 1
ATOM 649 O O . ASP A 1 83 ? 12.125 -6.783 -18.972 1.00 55.44 83 ASP A O 1
ATOM 653 N N . ARG A 1 84 ? 13.231 -6.982 -17.045 1.00 50.09 84 ARG A N 1
ATOM 654 C CA . ARG A 1 84 ? 14.584 -6.806 -17.620 1.00 50.09 84 ARG A CA 1
ATOM 655 C C . ARG A 1 84 ? 15.414 -8.093 -17.646 1.00 50.09 84 ARG A C 1
ATOM 657 O O . ARG A 1 84 ? 16.590 -8.025 -17.998 1.00 50.09 84 ARG A O 1
ATOM 664 N N . ALA A 1 85 ? 14.852 -9.212 -17.191 1.00 53.22 85 ALA A N 1
ATOM 665 C CA . ALA A 1 85 ? 15.564 -10.482 -17.049 1.00 53.22 85 ALA A CA 1
ATOM 666 C C . ALA A 1 85 ? 15.403 -11.435 -18.251 1.00 53.22 85 ALA A C 1
ATOM 668 O O . ALA A 1 85 ? 15.988 -12.519 -18.212 1.00 53.22 85 ALA A O 1
ATOM 669 N N . ASP A 1 86 ? 14.673 -11.019 -19.292 1.00 45.56 86 ASP A N 1
ATOM 670 C CA . ASP A 1 86 ? 14.528 -11.731 -20.570 1.00 45.56 86 ASP A CA 1
ATOM 671 C C . ASP A 1 86 ? 15.482 -11.185 -21.650 1.00 45.56 86 ASP A C 1
ATOM 673 O O . ASP A 1 86 ? 15.604 -9.941 -21.779 1.00 45.56 86 ASP A O 1
#

Sequence (86 aa):
MEQRALAARSPNTCAVVRGSWRRKSRNQLGHASWLDVVEAALWCFWHGDDLASGEVLLGVLLGRDERVRLAYGLLTGAFYLSDRAD

Organism: NCBI:txid656

Radius of gyration: 13.59 Å; chains: 1; bounding box: 27×34×34 Å